Protein AF-A0A420ZA34-F1 (afdb_monomer_lite)

Radius of gyration: 19.84 Å; chains: 1; bounding box: 49×42×44 Å

Secondary structure (DSSP, 8-state):
-------HHHHHHHHHHHHHHHHHS---HHHHHHHHHHHHHHHHHHHHHHHHHHHH--THHHHHHHHHHHHHHHHHHHH-S--SSHHHHHHHHHHHHHHHHHHHHHHHHHTT-HHHHHHHHHHHHHHHHHHHHHHTTSS-GGGGS---TTSTTSHHHHTTT-S-------TT--

Foldseek 3Di:
DPPPDDDPVVLVVLVVVLVVLVVPDPDPVVVLVVLLVVLLVLVVLLVVLVVCCVVPVDCVSVVVSVVSVVVSVVSLCVQAVDPPDPLSVLLSVLSNQLVVLQVVLVVCVVVVNNVSSVVSNVSSVSSVSVSSCSSSCVDPPVVVPDPPPDPPPPVVVVVVPPPDDDDDDDPPDD

Structure (mmCIF, N/CA/C/O backbone):
data_AF-A0A420ZA34-F1
#
_entry.id   AF-A0A420ZA34-F1
#
loop_
_atom_site.group_PDB
_atom_site.id
_atom_site.type_symbol
_atom_site.label_atom_id
_atom_site.label_alt_id
_atom_site.label_comp_id
_atom_site.label_asym_id
_atom_site.label_entity_id
_atom_site.label_seq_id
_atom_site.pdbx_PDB_ins_code
_atom_site.Cartn_x
_atom_site.Cartn_y
_atom_site.Cartn_z
_atom_site.occupancy
_atom_site.B_iso_or_equiv
_atom_site.auth_seq_id
_atom_site.auth_comp_id
_atom_site.auth_asym_id
_atom_site.auth_atom_id
_atom_site.pdbx_PDB_model_num
ATOM 1 N N . MET A 1 1 ? 17.009 -19.777 20.741 1.00 35.19 1 MET A N 1
ATOM 2 C CA . MET A 1 1 ? 15.977 -19.422 19.735 1.00 35.19 1 MET A CA 1
ATOM 3 C C . MET A 1 1 ? 16.640 -18.703 18.565 1.00 35.19 1 MET A C 1
ATOM 5 O O . MET A 1 1 ? 17.141 -17.605 18.757 1.00 35.19 1 MET A O 1
ATOM 9 N N . LYS A 1 2 ? 16.702 -19.303 17.367 1.00 29.58 2 LYS A N 1
ATOM 10 C CA . LYS A 1 2 ? 17.169 -18.591 16.164 1.00 29.58 2 LYS A CA 1
ATOM 11 C C . LYS A 1 2 ? 16.032 -17.682 15.689 1.00 29.58 2 LYS A C 1
ATOM 13 O O . LYS A 1 2 ? 15.026 -18.186 15.193 1.00 29.58 2 LYS A O 1
ATOM 18 N N . LYS A 1 3 ? 16.156 -16.365 15.909 1.00 35.69 3 LYS A N 1
ATOM 19 C CA . LYS A 1 3 ? 15.255 -15.358 15.328 1.00 35.69 3 LYS A CA 1
ATOM 20 C C . LYS A 1 3 ? 15.198 -15.607 13.820 1.00 35.69 3 LYS A C 1
ATOM 22 O O . LYS A 1 3 ? 16.231 -15.664 13.159 1.00 35.69 3 LYS A O 1
ATOM 27 N N . THR A 1 4 ? 13.993 -15.792 13.291 1.00 37.34 4 THR A N 1
ATOM 28 C CA . THR A 1 4 ? 13.754 -15.927 11.848 1.00 37.34 4 THR A CA 1
ATOM 29 C C . THR A 1 4 ? 13.816 -14.527 11.230 1.00 37.34 4 THR A C 1
ATOM 31 O O . THR A 1 4 ? 12.818 -14.000 10.759 1.00 37.34 4 THR A O 1
ATOM 34 N N . THR A 1 5 ? 14.965 -13.863 11.322 1.00 42.12 5 THR A N 1
ATOM 35 C CA . THR A 1 5 ? 15.209 -12.596 10.635 1.00 42.12 5 THR A CA 1
ATOM 36 C C . THR A 1 5 ? 15.566 -12.911 9.195 1.00 42.12 5 THR A C 1
ATOM 38 O O . THR A 1 5 ? 16.595 -13.528 8.934 1.00 42.12 5 THR A O 1
ATOM 41 N N . ILE A 1 6 ? 14.706 -12.492 8.268 1.00 53.19 6 ILE A N 1
ATOM 42 C CA . ILE A 1 6 ? 15.061 -12.334 6.855 1.00 53.19 6 ILE A CA 1
ATOM 43 C C . ILE A 1 6 ? 16.380 -11.546 6.805 1.00 53.19 6 ILE A C 1
ATOM 45 O O . ILE A 1 6 ? 16.486 -10.485 7.431 1.00 53.19 6 ILE A O 1
ATOM 49 N N . ASP A 1 7 ? 17.387 -12.121 6.143 1.00 62.94 7 ASP A N 1
ATOM 50 C CA . ASP A 1 7 ? 18.765 -11.632 6.135 1.00 62.94 7 ASP A CA 1
ATOM 51 C C . ASP A 1 7 ? 18.815 -10.201 5.579 1.00 62.94 7 ASP A C 1
ATOM 53 O O . ASP A 1 7 ? 18.410 -9.942 4.443 1.00 62.94 7 ASP A O 1
ATOM 57 N N . GLN A 1 8 ? 19.296 -9.251 6.387 1.00 63.28 8 GLN A N 1
ATOM 58 C CA . GLN A 1 8 ? 19.476 -7.858 5.965 1.00 63.28 8 GLN A CA 1
ATOM 59 C C . GLN A 1 8 ? 20.359 -7.759 4.715 1.00 63.28 8 GLN A C 1
ATOM 61 O O . GLN A 1 8 ? 20.153 -6.858 3.901 1.00 63.28 8 GLN A O 1
ATOM 66 N N . LYS A 1 9 ? 21.282 -8.710 4.518 1.00 71.56 9 LYS A N 1
ATOM 67 C CA . LYS A 1 9 ? 22.130 -8.774 3.324 1.00 71.56 9 LYS A CA 1
ATOM 68 C C . LYS A 1 9 ? 21.332 -9.066 2.057 1.00 71.56 9 LYS A C 1
ATOM 70 O O . LYS A 1 9 ? 21.600 -8.456 1.028 1.00 71.56 9 LYS A O 1
ATOM 75 N N . GLU A 1 10 ? 20.328 -9.936 2.122 1.00 72.44 10 GLU A N 1
ATOM 76 C CA . GLU A 1 10 ? 19.486 -10.266 0.963 1.00 72.44 10 GLU A CA 1
ATOM 77 C C . GLU A 1 10 ? 18.606 -9.081 0.547 1.00 72.44 10 GLU A C 1
ATOM 79 O O . GLU A 1 10 ? 18.456 -8.810 -0.644 1.00 72.44 10 GLU A O 1
ATOM 84 N N . ILE A 1 11 ? 18.091 -8.316 1.517 1.00 71.69 11 ILE A N 1
ATOM 85 C CA . ILE A 1 11 ? 17.350 -7.075 1.240 1.00 71.69 11 ILE A CA 1
ATOM 86 C C . ILE A 1 11 ? 18.281 -6.034 0.629 1.00 71.69 11 ILE A C 1
ATOM 88 O O . ILE A 1 11 ? 17.950 -5.474 -0.409 1.00 71.69 11 ILE A O 1
ATOM 92 N N . SER A 1 12 ? 19.458 -5.809 1.220 1.00 75.56 12 SER A N 1
ATOM 93 C CA . SER A 1 12 ? 20.445 -4.866 0.680 1.00 75.56 12 SER A CA 1
ATOM 94 C C . SER A 1 12 ? 20.804 -5.204 -0.767 1.00 75.56 12 SER A C 1
ATOM 96 O O . SER A 1 12 ? 20.773 -4.345 -1.641 1.00 75.56 12 SER A O 1
ATOM 98 N N . LYS A 1 13 ? 21.037 -6.488 -1.050 1.00 80.88 13 LYS A N 1
ATOM 99 C CA . LYS A 1 13 ? 21.347 -6.983 -2.393 1.00 80.88 13 LYS A CA 1
ATOM 100 C C . LYS A 1 13 ? 20.174 -6.835 -3.366 1.00 80.88 13 LYS A C 1
ATOM 102 O O . LYS A 1 13 ? 20.388 -6.613 -4.556 1.00 80.88 13 LYS A O 1
ATOM 107 N N . LEU A 1 14 ? 18.933 -6.968 -2.893 1.00 77.38 14 LEU A N 1
ATOM 108 C CA . LEU A 1 14 ? 17.743 -6.669 -3.693 1.00 77.38 14 LEU A CA 1
ATOM 109 C C . LEU A 1 14 ? 17.669 -5.173 -4.023 1.00 77.38 14 LEU A C 1
ATOM 111 O O . LEU A 1 14 ? 17.436 -4.829 -5.178 1.00 77.38 14 LEU A O 1
ATOM 115 N N . LEU A 1 15 ? 17.916 -4.298 -3.046 1.00 75.38 15 LEU A N 1
ATOM 116 C CA . LEU A 1 15 ? 17.912 -2.846 -3.240 1.00 75.38 15 LEU A CA 1
ATOM 117 C C . LEU A 1 15 ? 18.995 -2.395 -4.216 1.00 75.38 15 LEU A C 1
ATOM 119 O O . LEU A 1 15 ? 18.727 -1.574 -5.084 1.00 75.38 15 LEU A O 1
ATOM 123 N N . GLU A 1 16 ? 20.198 -2.954 -4.121 1.00 81.81 16 GLU A N 1
ATOM 124 C CA . GLU A 1 16 ? 21.275 -2.686 -5.078 1.00 81.81 16 GLU A CA 1
ATOM 125 C C . GLU A 1 16 ? 20.876 -3.076 -6.502 1.00 81.81 16 GLU A C 1
ATOM 127 O O . GLU A 1 16 ? 21.111 -2.322 -7.442 1.00 81.81 16 GLU A O 1
ATOM 132 N N . LYS A 1 17 ? 20.205 -4.220 -6.673 1.00 78.94 17 LYS A N 1
ATOM 133 C CA . LYS A 1 17 ? 19.695 -4.642 -7.984 1.00 78.94 17 LYS A CA 1
ATOM 134 C C . LYS A 1 17 ? 18.568 -3.751 -8.491 1.00 78.94 17 LYS A C 1
ATOM 136 O O . LYS A 1 17 ? 18.516 -3.490 -9.688 1.00 78.94 17 LYS A O 1
ATOM 141 N N . ILE A 1 18 ? 17.684 -3.290 -7.606 1.00 75.50 18 ILE A N 1
ATOM 142 C CA . ILE A 1 18 ? 16.641 -2.314 -7.946 1.00 75.50 18 ILE A CA 1
ATOM 143 C C . ILE A 1 18 ? 17.299 -1.014 -8.422 1.00 75.50 18 ILE A C 1
ATOM 145 O O . ILE A 1 18 ? 16.962 -0.532 -9.499 1.00 75.50 18 ILE A O 1
ATOM 149 N N . LYS A 1 19 ? 18.309 -0.513 -7.699 1.00 73.12 19 LYS A N 1
ATOM 150 C CA . LYS A 1 19 ? 19.090 0.669 -8.093 1.00 73.12 19 LYS A CA 1
ATOM 151 C C . LYS A 1 19 ? 19.810 0.486 -9.427 1.00 73.12 19 LYS A C 1
ATOM 153 O O . LYS A 1 19 ? 19.767 1.364 -10.277 1.00 73.12 19 LYS A O 1
ATOM 158 N N . ALA A 1 20 ? 20.420 -0.670 -9.667 1.00 76.19 20 ALA A N 1
ATOM 159 C CA . ALA A 1 20 ? 21.048 -0.959 -10.955 1.00 76.19 20 ALA A CA 1
ATOM 160 C C . ALA A 1 20 ? 20.022 -1.004 -12.105 1.00 76.19 20 ALA A C 1
ATOM 162 O O . ALA A 1 20 ? 20.289 -0.511 -13.198 1.00 76.19 20 ALA A O 1
ATOM 163 N N . ALA A 1 21 ? 18.827 -1.549 -11.852 1.00 69.12 21 ALA A N 1
ATOM 164 C CA . ALA A 1 21 ? 17.736 -1.577 -12.824 1.00 69.12 21 ALA A CA 1
ATOM 165 C C . ALA A 1 21 ? 17.140 -0.182 -13.109 1.00 69.12 21 ALA A C 1
ATOM 167 O O . ALA A 1 21 ? 16.617 0.020 -14.206 1.00 69.12 21 ALA A O 1
ATOM 168 N N . GLN A 1 22 ? 17.246 0.766 -12.165 1.00 64.75 22 GLN A N 1
ATOM 169 C CA . GLN A 1 22 ? 16.859 2.175 -12.345 1.00 64.75 22 GLN A CA 1
ATOM 170 C C . GLN A 1 22 ? 17.770 2.894 -13.344 1.00 64.75 22 GLN A C 1
ATOM 172 O O . GLN A 1 22 ? 17.283 3.617 -14.201 1.00 64.75 22 GLN A O 1
ATOM 177 N N . VAL A 1 23 ? 19.087 2.672 -13.272 1.00 61.41 23 VAL A N 1
ATOM 178 C CA . VAL A 1 23 ? 20.072 3.387 -14.108 1.00 61.41 23 VAL A CA 1
ATOM 179 C C . VAL A 1 23 ? 19.969 3.000 -15.594 1.00 61.41 23 VAL A C 1
ATOM 181 O O . VAL A 1 23 ? 20.318 3.793 -16.463 1.00 61.41 23 VAL A O 1
ATOM 184 N N . GLY A 1 24 ? 19.465 1.799 -15.906 1.00 54.00 24 GLY A N 1
ATOM 185 C CA . GLY A 1 24 ? 19.355 1.288 -17.280 1.00 54.00 24 GLY A CA 1
ATOM 186 C C . GLY A 1 24 ? 17.971 1.404 -17.933 1.00 54.00 24 GLY A C 1
ATOM 187 O O . GLY A 1 24 ? 17.870 1.322 -19.156 1.00 54.00 24 GLY A O 1
ATOM 188 N N . ASN A 1 25 ? 16.899 1.586 -17.156 1.00 54.25 25 ASN A N 1
ATOM 189 C CA . ASN A 1 25 ? 15.547 1.762 -17.687 1.00 54.25 25 ASN A CA 1
ATOM 190 C C . ASN A 1 25 ? 15.164 3.244 -17.661 1.00 54.25 25 ASN A C 1
ATOM 192 O O . ASN A 1 25 ? 15.213 3.869 -16.611 1.00 54.25 25 ASN A O 1
ATOM 196 N N . LYS A 1 26 ? 14.647 3.777 -18.777 1.00 51.06 26 LYS A N 1
ATOM 197 C CA . LYS A 1 26 ? 13.907 5.059 -18.837 1.00 51.06 26 LYS A CA 1
ATOM 198 C C . LYS A 1 26 ? 12.566 5.008 -18.066 1.00 51.06 26 LYS A C 1
ATOM 200 O O . LYS A 1 26 ? 11.561 5.539 -18.530 1.00 51.06 26 LYS A O 1
ATOM 205 N N . LEU A 1 27 ? 12.500 4.270 -16.962 1.00 56.03 27 LEU A N 1
ATOM 206 C CA . LEU A 1 27 ? 11.358 4.245 -16.061 1.00 56.03 27 LEU A CA 1
ATOM 207 C C . LEU A 1 27 ? 11.533 5.413 -15.097 1.00 56.03 27 LEU A C 1
ATOM 209 O O . LEU A 1 27 ? 12.532 5.477 -14.384 1.00 56.03 27 LEU A O 1
ATOM 213 N N . ASP A 1 28 ? 10.572 6.331 -15.095 1.00 66.19 28 ASP A N 1
ATOM 214 C CA . ASP A 1 28 ? 10.489 7.384 -14.089 1.00 66.19 28 ASP A CA 1
ATOM 215 C C . ASP A 1 28 ? 10.031 6.762 -12.767 1.00 66.19 28 ASP A C 1
ATOM 217 O O . ASP A 1 28 ? 8.857 6.802 -12.396 1.00 66.19 28 ASP A O 1
ATOM 221 N N . LEU A 1 29 ? 10.972 6.096 -12.094 1.00 73.62 29 LEU A N 1
ATOM 222 C CA . LEU A 1 29 ? 10.664 5.348 -10.887 1.00 73.62 29 LEU A CA 1
ATOM 223 C C . LEU A 1 29 ? 10.130 6.266 -9.785 1.00 73.62 29 LEU A C 1
ATOM 225 O O . LEU A 1 29 ? 9.289 5.825 -9.017 1.00 73.62 29 LEU A O 1
ATOM 229 N N . SER A 1 30 ? 10.554 7.531 -9.737 1.00 79.88 30 SER A N 1
ATOM 230 C CA . SER A 1 30 ? 10.029 8.487 -8.757 1.00 79.88 30 SER A CA 1
ATOM 231 C C . SER A 1 30 ? 8.522 8.678 -8.937 1.00 79.88 30 SER A C 1
ATOM 233 O O . SER A 1 30 ? 7.764 8.541 -7.979 1.00 79.88 30 SER A O 1
ATOM 235 N N . SER A 1 31 ? 8.068 8.921 -10.171 1.00 85.75 31 SER A N 1
ATOM 236 C CA . SER A 1 31 ? 6.634 9.036 -10.460 1.00 85.75 31 SER A CA 1
ATOM 237 C C . SER A 1 31 ? 5.881 7.723 -10.232 1.00 85.75 31 SER A C 1
ATOM 239 O O . SER A 1 31 ? 4.736 7.732 -9.775 1.00 85.75 31 SER A O 1
ATOM 241 N N . ASP A 1 32 ? 6.497 6.579 -10.541 1.00 89.56 32 ASP A N 1
ATOM 242 C CA . ASP A 1 32 ? 5.882 5.267 -10.317 1.00 89.56 32 ASP A CA 1
ATOM 243 C C . ASP A 1 32 ? 5.809 4.907 -8.814 1.00 89.56 32 ASP A C 1
ATOM 245 O O . ASP A 1 32 ? 4.861 4.241 -8.386 1.00 89.56 32 ASP A O 1
ATOM 249 N N . GLU A 1 33 ? 6.753 5.377 -7.994 1.00 91.31 33 GLU A N 1
ATOM 250 C CA . GLU A 1 33 ? 6.726 5.288 -6.530 1.00 91.31 33 GLU A CA 1
ATOM 251 C C . GLU A 1 33 ? 5.543 6.058 -5.956 1.00 91.31 33 GLU A C 1
ATOM 253 O O . GLU A 1 33 ? 4.715 5.455 -5.265 1.00 91.31 33 GLU A O 1
ATOM 258 N N . ASP A 1 34 ? 5.376 7.326 -6.328 1.00 93.62 34 ASP A N 1
ATOM 259 C CA . ASP A 1 34 ? 4.214 8.127 -5.926 1.00 93.62 34 ASP A CA 1
ATOM 260 C C . ASP A 1 34 ? 2.900 7.481 -6.382 1.00 93.62 34 ASP A C 1
ATOM 262 O O . ASP A 1 34 ? 1.928 7.364 -5.622 1.00 93.62 34 ASP A O 1
ATOM 266 N N . LEU A 1 35 ? 2.877 6.970 -7.615 1.00 94.94 35 LEU A N 1
ATOM 267 C CA . LEU A 1 35 ? 1.722 6.268 -8.157 1.00 94.94 35 LEU A CA 1
ATOM 268 C C . LEU A 1 35 ? 1.395 4.990 -7.368 1.00 94.94 35 LEU A C 1
ATOM 270 O O . LEU A 1 35 ? 0.220 4.661 -7.177 1.00 94.94 35 LEU A O 1
ATOM 274 N N . SER A 1 36 ? 2.408 4.275 -6.877 1.00 95.94 36 SER A N 1
ATOM 275 C CA . SER A 1 36 ? 2.214 3.086 -6.046 1.00 95.94 36 SER A CA 1
ATOM 276 C C . SER A 1 36 ? 1.565 3.427 -4.697 1.00 95.94 36 SER A C 1
ATOM 278 O O . SER A 1 36 ? 0.692 2.684 -4.238 1.00 95.94 36 SER A O 1
ATOM 280 N N . ILE A 1 37 ? 1.895 4.583 -4.110 1.00 97.44 37 ILE A N 1
ATOM 281 C CA . ILE A 1 37 ? 1.257 5.088 -2.887 1.00 97.44 37 ILE A CA 1
ATOM 282 C C . ILE A 1 37 ? -0.193 5.495 -3.162 1.00 97.44 37 ILE A C 1
ATOM 284 O O . ILE A 1 37 ? -1.093 5.136 -2.399 1.00 97.44 37 ILE A O 1
ATOM 288 N N . ALA A 1 38 ? -0.463 6.157 -4.292 1.00 97.94 38 ALA A N 1
ATOM 289 C CA . ALA A 1 38 ? -1.833 6.450 -4.713 1.00 97.94 38 ALA A CA 1
ATOM 290 C C . ALA A 1 38 ? -2.671 5.163 -4.852 1.00 97.94 38 ALA A C 1
ATOM 292 O O . ALA A 1 38 ? -3.812 5.103 -4.391 1.00 97.94 38 ALA A O 1
ATOM 293 N N . ILE A 1 39 ? -2.095 4.094 -5.412 1.00 97.88 39 ILE A N 1
ATOM 294 C CA . ILE A 1 39 ? -2.744 2.778 -5.502 1.00 97.88 39 ILE A CA 1
ATOM 295 C C . ILE A 1 39 ? -3.024 2.185 -4.114 1.00 97.88 39 ILE A C 1
ATOM 297 O O . ILE A 1 39 ? -4.119 1.657 -3.911 1.00 97.88 39 ILE A O 1
ATOM 301 N N . MET A 1 40 ? -2.083 2.266 -3.164 1.00 98.38 40 MET A N 1
ATOM 302 C CA . MET A 1 40 ? -2.313 1.823 -1.779 1.00 98.38 40 MET A CA 1
ATOM 303 C C . MET A 1 40 ? -3.512 2.550 -1.157 1.00 98.38 40 MET A C 1
ATOM 305 O O . MET A 1 40 ? -4.393 1.914 -0.575 1.00 98.38 40 MET A O 1
ATOM 309 N N . ASN A 1 41 ? -3.596 3.867 -1.349 1.00 98.25 41 ASN A N 1
ATOM 310 C CA . ASN A 1 41 ? -4.702 4.673 -0.841 1.00 98.25 41 ASN A CA 1
ATOM 311 C C . ASN A 1 41 ? -6.044 4.295 -1.487 1.00 98.25 41 ASN A C 1
ATOM 313 O O . ASN A 1 41 ? -7.041 4.172 -0.780 1.00 98.25 41 ASN A O 1
ATOM 317 N N . LEU A 1 42 ? -6.080 4.014 -2.794 1.00 98.44 42 LEU A N 1
ATOM 318 C CA . LEU A 1 42 ? -7.296 3.527 -3.462 1.00 98.44 42 LEU A CA 1
ATOM 319 C C . LEU A 1 42 ? -7.752 2.159 -2.928 1.00 98.44 42 LEU A C 1
ATOM 321 O O . LEU A 1 42 ? -8.950 1.941 -2.764 1.00 98.44 42 LEU A O 1
ATOM 325 N N . ILE A 1 43 ? -6.819 1.252 -2.603 1.00 98.00 43 ILE A N 1
ATOM 326 C CA . ILE A 1 43 ? -7.151 -0.018 -1.929 1.00 98.00 43 ILE A CA 1
ATOM 327 C C . ILE A 1 43 ? -7.795 0.255 -0.562 1.00 98.00 43 ILE A C 1
ATOM 329 O O . ILE A 1 43 ? -8.800 -0.368 -0.225 1.00 98.00 43 ILE A O 1
ATOM 333 N N . SER A 1 44 ? -7.248 1.204 0.203 1.00 97.44 44 SER A N 1
ATOM 334 C CA . SER A 1 44 ? -7.797 1.606 1.505 1.00 97.44 44 SER A CA 1
ATOM 335 C C . SER A 1 44 ? -9.200 2.221 1.390 1.00 97.44 44 SER A C 1
ATOM 337 O O . SER A 1 44 ? -10.057 1.975 2.241 1.00 97.44 44 SER A O 1
ATOM 339 N N . ILE A 1 45 ? -9.475 2.978 0.321 1.00 98.06 45 ILE A N 1
ATOM 340 C CA . ILE A 1 45 ? -10.816 3.514 0.038 1.00 98.06 45 ILE A CA 1
ATOM 341 C C . ILE A 1 45 ? -11.791 2.381 -0.310 1.00 98.06 45 ILE A C 1
ATOM 343 O O . ILE A 1 45 ? -12.891 2.356 0.240 1.00 98.06 45 ILE A O 1
ATOM 347 N N . GLU A 1 46 ? -11.402 1.420 -1.162 1.00 98.06 46 GLU A N 1
ATOM 348 C CA . GLU A 1 46 ? -12.230 0.234 -1.461 1.00 98.06 46 GLU A CA 1
ATOM 349 C C . GLU A 1 46 ? -12.642 -0.496 -0.168 1.00 98.06 46 GLU A C 1
ATOM 351 O O . GLU A 1 46 ? -13.816 -0.823 0.013 1.00 98.06 46 GLU A O 1
ATOM 356 N N . GLU A 1 47 ? -11.693 -0.701 0.751 1.00 96.81 47 GLU A N 1
ATOM 357 C CA . GLU A 1 47 ? -11.934 -1.331 2.055 1.00 96.81 47 GLU A CA 1
ATOM 358 C C . GLU A 1 47 ? -12.889 -0.503 2.931 1.00 96.81 47 GLU A C 1
ATOM 360 O O . GLU A 1 47 ? -13.859 -1.039 3.474 1.00 96.81 47 GLU A O 1
ATOM 365 N N . HIS A 1 48 ? -12.681 0.814 3.022 1.00 96.75 48 HIS A N 1
ATOM 366 C CA . HIS A 1 48 ? -13.571 1.705 3.770 1.00 96.75 48 HIS A CA 1
ATOM 367 C C . HIS A 1 48 ? -15.002 1.687 3.230 1.00 96.75 48 HIS A C 1
ATOM 369 O O . HIS A 1 48 ? -15.952 1.638 4.017 1.00 96.75 48 HIS A O 1
ATOM 375 N N . MET A 1 49 ? -15.178 1.708 1.907 1.00 97.88 49 MET A N 1
ATOM 376 C CA . MET A 1 49 ? -16.506 1.700 1.290 1.00 97.88 49 MET A CA 1
ATOM 377 C C . MET A 1 49 ? -17.220 0.370 1.513 1.00 97.88 49 MET A C 1
ATOM 379 O O . MET A 1 49 ? -18.407 0.372 1.833 1.00 97.88 49 MET A O 1
ATOM 383 N N . PHE A 1 50 ? -16.495 -0.752 1.441 1.00 96.19 50 PHE A N 1
ATOM 384 C CA . PHE A 1 50 ? -17.021 -2.070 1.800 1.00 96.19 50 PHE A CA 1
ATOM 385 C C . PHE A 1 50 ? -17.558 -2.084 3.238 1.00 96.19 50 PHE A C 1
ATOM 387 O O . PHE A 1 50 ? -18.724 -2.420 3.459 1.00 96.19 50 PHE A O 1
ATOM 394 N N . PHE A 1 51 ? -16.747 -1.656 4.212 1.00 97.12 51 PHE A N 1
ATOM 395 C CA . PHE A 1 51 ? -17.178 -1.626 5.610 1.00 97.12 51 PHE A CA 1
ATOM 396 C C . PHE A 1 51 ? -18.340 -0.660 5.841 1.00 97.12 51 PHE A C 1
ATOM 398 O O . PHE A 1 51 ? -19.238 -0.957 6.625 1.00 97.12 51 PHE A O 1
ATOM 405 N N . THR A 1 52 ? -18.341 0.492 5.175 1.00 97.12 52 THR A N 1
ATOM 406 C CA . THR A 1 52 ? -19.394 1.503 5.343 1.00 97.12 52 THR A CA 1
ATOM 407 C C . THR A 1 52 ? -20.719 1.022 4.764 1.00 97.12 52 THR A C 1
ATOM 409 O O . THR A 1 52 ? -21.751 1.153 5.423 1.00 97.12 52 THR A O 1
ATOM 412 N N . ALA A 1 53 ? -20.702 0.404 3.581 1.00 97.56 53 ALA A N 1
ATOM 413 C CA . ALA A 1 53 ? -21.883 -0.212 2.985 1.00 97.56 53 ALA A CA 1
ATOM 414 C C . ALA A 1 53 ? -22.470 -1.284 3.915 1.00 97.56 53 ALA A C 1
ATOM 416 O O . ALA A 1 53 ? -23.661 -1.245 4.213 1.00 97.56 53 ALA A O 1
ATOM 417 N N . ALA A 1 54 ? -21.622 -2.177 4.442 1.00 96.31 54 ALA A N 1
ATOM 418 C CA . ALA A 1 54 ? -22.044 -3.244 5.348 1.00 96.31 54 ALA A CA 1
ATOM 419 C C . ALA A 1 54 ? -22.622 -2.710 6.670 1.00 96.31 54 ALA A C 1
ATOM 421 O O . ALA A 1 54 ? -23.634 -3.212 7.144 1.00 96.31 54 ALA A O 1
ATOM 422 N N . LYS A 1 55 ? -22.012 -1.668 7.252 1.00 97.19 55 LYS A N 1
ATOM 423 C CA . LYS A 1 55 ? -22.459 -1.077 8.527 1.00 97.19 55 LYS A CA 1
ATOM 424 C C . LYS A 1 55 ? -23.739 -0.255 8.405 1.00 97.19 55 LYS A C 1
ATOM 426 O O . LYS A 1 55 ? -24.505 -0.183 9.355 1.00 97.19 55 LYS A O 1
ATOM 431 N N . THR A 1 56 ? -23.929 0.432 7.281 1.00 97.06 56 THR A N 1
ATOM 432 C CA . THR A 1 56 ? -25.027 1.401 7.118 1.00 97.06 56 THR A CA 1
ATOM 433 C C . THR A 1 56 ? -26.202 0.859 6.311 1.00 97.06 56 THR A C 1
ATOM 435 O O . THR A 1 56 ? -27.248 1.499 6.278 1.00 97.06 56 THR A O 1
ATOM 438 N N . GLY A 1 57 ? -26.023 -0.257 5.597 1.00 96.31 57 GLY A N 1
ATOM 439 C CA . GLY A 1 57 ? -27.000 -0.786 4.642 1.00 96.31 57 GLY A CA 1
ATOM 440 C C . GLY A 1 57 ? -27.180 0.074 3.383 1.00 96.31 57 GLY A C 1
ATOM 441 O O . GLY A 1 57 ? -28.000 -0.247 2.525 1.00 96.31 57 GLY A O 1
ATOM 442 N N . LYS A 1 58 ? -26.430 1.174 3.234 1.00 96.81 58 LYS A N 1
ATOM 443 C CA . LYS A 1 58 ? -26.577 2.102 2.106 1.00 96.81 58 LYS A CA 1
ATOM 444 C C . LYS A 1 58 ? -25.813 1.588 0.888 1.00 96.81 58 LYS A C 1
ATOM 446 O O . LYS A 1 58 ? -24.596 1.737 0.786 1.00 96.81 58 LYS A O 1
ATOM 451 N N . ILE A 1 59 ? -26.552 1.047 -0.077 1.00 94.31 59 ILE A N 1
ATOM 452 C CA . ILE A 1 59 ? -26.012 0.464 -1.318 1.00 94.31 59 ILE A CA 1
ATOM 453 C C . ILE A 1 59 ? -25.219 1.486 -2.153 1.00 94.31 59 ILE A C 1
ATOM 455 O O . ILE A 1 59 ? -24.285 1.101 -2.850 1.00 94.31 59 ILE A O 1
ATOM 459 N N . GLY A 1 60 ? -25.506 2.789 -2.037 1.00 93.81 60 GLY A N 1
ATOM 460 C CA . GLY A 1 60 ? -24.789 3.843 -2.770 1.00 93.81 60 GLY A CA 1
ATOM 461 C C . GLY A 1 60 ? -23.263 3.827 -2.585 1.00 93.81 60 GLY A C 1
ATOM 462 O O . GLY A 1 60 ? -22.534 4.152 -3.520 1.00 93.81 60 GLY A O 1
ATOM 463 N N . TYR A 1 61 ? -22.754 3.360 -1.438 1.00 96.88 61 TYR A N 1
ATOM 464 C CA . TYR A 1 61 ? -21.309 3.203 -1.218 1.00 96.88 61 TYR A CA 1
ATOM 465 C C . TYR A 1 61 ? -20.662 2.149 -2.135 1.00 96.88 61 TYR A C 1
ATOM 467 O O . TYR A 1 61 ? -19.465 2.232 -2.410 1.00 96.88 61 TYR A O 1
ATOM 475 N N . LEU A 1 62 ? -21.432 1.186 -2.658 1.00 95.44 62 LEU A N 1
ATOM 476 C CA . LEU A 1 62 ? -20.932 0.191 -3.612 1.00 95.44 62 LEU A CA 1
ATOM 477 C C . LEU A 1 62 ? -20.626 0.804 -4.985 1.00 95.44 62 LEU A C 1
ATOM 479 O O . LEU A 1 62 ? -19.703 0.343 -5.655 1.00 95.44 62 LEU A O 1
ATOM 483 N N . ASN A 1 63 ? -21.331 1.869 -5.378 1.00 95.94 63 ASN A N 1
ATOM 484 C CA . ASN A 1 63 ? -21.029 2.597 -6.613 1.00 95.94 63 ASN A CA 1
ATOM 485 C C . ASN A 1 63 ? -19.662 3.282 -6.507 1.00 95.94 63 ASN A C 1
ATOM 487 O O . ASN A 1 63 ? -18.801 3.085 -7.364 1.00 95.94 63 ASN A O 1
ATOM 491 N N . LEU A 1 64 ? -19.416 3.984 -5.395 1.00 95.88 64 LEU A N 1
ATOM 492 C CA . LEU A 1 64 ? -18.126 4.626 -5.135 1.00 95.88 64 LEU A CA 1
ATOM 493 C C . LEU A 1 64 ? -16.989 3.599 -5.010 1.00 95.88 64 LEU A C 1
ATOM 495 O O . LEU A 1 64 ? -15.890 3.819 -5.525 1.00 95.88 64 LEU A O 1
ATOM 499 N N . LEU A 1 65 ? -17.250 2.445 -4.382 1.00 97.94 65 LEU A N 1
ATOM 500 C CA . LEU A 1 65 ? -16.309 1.320 -4.351 1.00 97.94 65 LEU A CA 1
ATOM 501 C C . LEU A 1 65 ? -15.945 0.882 -5.772 1.00 97.94 65 LEU A C 1
ATOM 503 O O . LEU A 1 65 ? -14.764 0.723 -6.086 1.00 97.94 65 LEU A O 1
ATOM 507 N N . GLN A 1 66 ? -16.941 0.705 -6.639 1.00 97.81 66 GLN A N 1
ATOM 508 C CA . GLN A 1 66 ? -16.728 0.253 -8.007 1.00 97.81 66 GLN A CA 1
ATOM 509 C C . GLN A 1 66 ? -15.932 1.270 -8.836 1.00 97.81 66 GLN A C 1
ATOM 511 O O . GLN A 1 66 ? -15.007 0.876 -9.549 1.00 97.81 66 GLN A O 1
ATOM 516 N N . GLU A 1 67 ? -16.228 2.564 -8.719 1.00 97.69 67 GLU A N 1
ATOM 517 C CA . GLU A 1 67 ? -15.473 3.636 -9.382 1.00 97.69 67 GLU A CA 1
ATOM 518 C C . GLU A 1 67 ? -14.013 3.676 -8.916 1.00 97.69 67 GLU A C 1
ATOM 520 O O . GLU A 1 67 ? -13.087 3.614 -9.735 1.00 97.69 67 GLU A O 1
ATOM 525 N N . THR A 1 68 ? -13.802 3.661 -7.596 1.00 98.12 68 THR A N 1
ATOM 526 C CA . THR A 1 68 ? -12.471 3.587 -6.969 1.00 98.12 68 THR A CA 1
ATOM 527 C C . THR A 1 68 ? -11.700 2.375 -7.488 1.00 98.12 68 THR A C 1
ATOM 529 O O . THR A 1 68 ? -10.535 2.477 -7.883 1.00 98.12 68 THR A O 1
ATOM 532 N N . ARG A 1 69 ? -12.372 1.224 -7.584 1.00 98.12 69 ARG A N 1
ATOM 533 C CA . ARG A 1 69 ? -11.791 -0.015 -8.097 1.00 98.12 69 ARG A CA 1
ATOM 534 C C . ARG A 1 69 ? -11.365 0.092 -9.556 1.00 98.12 69 ARG A C 1
ATOM 536 O O . ARG A 1 69 ? -10.309 -0.443 -9.913 1.00 98.12 69 ARG A O 1
ATOM 543 N N . GLN A 1 70 ? -12.145 0.751 -10.415 1.00 98.06 70 GLN A N 1
ATOM 544 C CA . GLN A 1 70 ? -11.739 0.963 -11.808 1.00 98.06 70 GLN A CA 1
ATOM 545 C C . GLN A 1 70 ? -10.548 1.917 -11.905 1.00 98.06 70 GLN A C 1
ATOM 547 O O . GLN A 1 70 ? -9.610 1.630 -12.655 1.00 98.06 70 GLN A O 1
ATOM 552 N N . MET A 1 71 ? -10.526 2.982 -11.098 1.00 98.12 71 MET A N 1
ATOM 553 C CA . MET A 1 71 ? -9.382 3.889 -11.017 1.00 98.12 71 MET A CA 1
ATOM 554 C C . MET A 1 71 ? -8.119 3.138 -10.584 1.00 98.12 71 MET A C 1
ATOM 556 O O . MET A 1 71 ? -7.110 3.183 -11.288 1.00 98.12 71 MET A O 1
ATOM 560 N N . ARG A 1 72 ? -8.191 2.341 -9.508 1.00 97.50 72 ARG A N 1
ATOM 561 C CA . ARG A 1 72 ? -7.066 1.517 -9.046 1.00 97.50 72 ARG A CA 1
ATOM 562 C C . ARG A 1 72 ? -6.574 0.578 -10.138 1.00 97.50 72 ARG A C 1
ATOM 564 O O . ARG A 1 72 ? -5.372 0.483 -10.360 1.00 97.50 72 ARG A O 1
ATOM 571 N N . LYS A 1 73 ? -7.479 -0.127 -10.830 1.00 95.25 73 LYS A N 1
ATOM 572 C CA . LYS A 1 73 ? -7.103 -1.010 -11.946 1.00 95.25 73 LYS A CA 1
ATOM 573 C C . LYS A 1 73 ? -6.379 -0.230 -13.044 1.00 95.25 73 LYS A C 1
ATOM 575 O O . LYS A 1 73 ? -5.357 -0.704 -13.521 1.00 95.25 73 LYS A O 1
ATOM 580 N N . LYS A 1 74 ? -6.871 0.951 -13.430 1.00 94.88 74 LYS A N 1
ATOM 581 C CA . LYS A 1 74 ? -6.238 1.798 -14.452 1.00 94.88 74 LYS A CA 1
ATOM 582 C C . LYS A 1 74 ? -4.823 2.217 -14.045 1.00 94.88 74 LYS A C 1
ATOM 584 O O . LYS A 1 74 ? -3.915 2.098 -14.859 1.00 94.88 74 LYS A O 1
ATOM 589 N N . LEU A 1 75 ? -4.626 2.655 -12.801 1.00 94.81 75 LEU A N 1
ATOM 590 C CA . LEU A 1 75 ? -3.306 3.064 -12.307 1.00 94.81 75 LEU A CA 1
ATOM 591 C C . LEU A 1 75 ? -2.352 1.876 -12.169 1.00 94.81 75 LEU A C 1
ATOM 593 O O . LEU A 1 75 ? -1.210 1.957 -12.607 1.00 94.81 75 LEU A O 1
ATOM 597 N N . LEU A 1 76 ? -2.834 0.742 -11.656 1.00 92.56 76 LEU A N 1
ATOM 598 C CA . LEU A 1 76 ? -2.023 -0.466 -11.514 1.00 92.56 76 LEU A CA 1
ATOM 599 C C . LEU A 1 76 ? -1.521 -0.977 -12.873 1.00 92.56 76 LEU A C 1
ATOM 601 O O . LEU A 1 76 ? -0.401 -1.476 -12.955 1.00 92.56 76 LEU A O 1
ATOM 605 N N . LYS A 1 77 ? -2.291 -0.768 -13.955 1.00 90.81 77 LYS A N 1
ATOM 606 C CA . LYS A 1 77 ? -1.843 -1.087 -15.318 1.00 90.81 77 LYS A CA 1
ATOM 607 C C . LYS A 1 77 ? -0.662 -0.240 -15.809 1.00 90.81 77 LYS A C 1
ATOM 609 O O . LYS A 1 77 ? 0.013 -0.629 -16.757 1.00 90.81 77 LYS A O 1
ATOM 614 N N . ARG A 1 78 ? -0.418 0.927 -15.217 1.00 89.25 78 ARG A N 1
ATOM 615 C CA . ARG A 1 78 ? 0.722 1.764 -15.611 1.00 89.25 78 ARG A CA 1
ATOM 616 C C . ARG A 1 78 ? 2.036 1.214 -15.059 1.00 89.25 78 ARG A C 1
ATOM 618 O O . ARG A 1 78 ? 3.044 1.306 -15.744 1.00 89.25 78 ARG A O 1
ATOM 625 N N . ILE A 1 79 ? 1.995 0.603 -13.872 1.00 87.94 79 ILE A N 1
ATOM 626 C CA . ILE A 1 79 ? 3.187 0.091 -13.181 1.00 87.94 79 ILE A CA 1
ATOM 627 C C . ILE A 1 79 ? 3.460 -1.378 -13.529 1.00 87.94 79 ILE A C 1
ATOM 629 O O . ILE A 1 79 ? 4.601 -1.771 -13.761 1.00 87.94 79 ILE A O 1
ATOM 633 N N . ILE A 1 80 ? 2.419 -2.215 -13.572 1.00 85.12 80 ILE A N 1
ATOM 634 C CA . ILE A 1 80 ? 2.571 -3.647 -13.847 1.00 85.12 80 ILE A CA 1
ATOM 635 C C . ILE A 1 80 ? 2.506 -3.869 -15.354 1.00 85.12 80 ILE A C 1
ATOM 637 O O . ILE A 1 80 ? 1.431 -3.751 -15.926 1.00 85.12 80 ILE A O 1
ATOM 641 N N . LYS A 1 81 ? 3.633 -4.218 -15.983 1.00 72.75 81 LYS A N 1
ATOM 642 C CA . LYS A 1 81 ? 3.715 -4.476 -17.435 1.00 72.75 81 LYS A CA 1
ATOM 643 C C . LYS A 1 81 ? 3.227 -5.868 -17.853 1.00 72.75 81 LYS A C 1
ATOM 645 O O . LYS A 1 81 ? 2.942 -6.077 -19.026 1.00 72.75 81 LYS A O 1
ATOM 650 N N . ASP A 1 82 ? 3.153 -6.810 -16.912 1.00 68.88 82 ASP A N 1
ATOM 651 C CA . ASP A 1 82 ? 2.719 -8.190 -17.158 1.00 68.88 82 ASP A CA 1
ATOM 652 C C . ASP A 1 82 ? 1.331 -8.413 -16.537 1.00 68.88 82 ASP A C 1
ATOM 654 O O . ASP A 1 82 ? 1.173 -8.674 -15.340 1.00 68.88 82 ASP A O 1
ATOM 658 N N . TYR A 1 83 ? 0.307 -8.158 -17.351 1.00 58.22 83 TYR A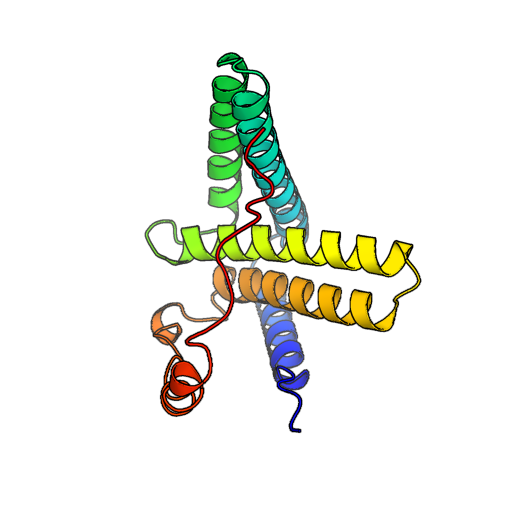 N 1
ATOM 659 C CA . TYR A 1 83 ? -1.091 -8.017 -16.931 1.00 58.22 83 TYR A CA 1
ATOM 660 C C . TYR A 1 83 ? -1.814 -9.354 -16.743 1.00 58.22 83 TYR A C 1
ATOM 662 O O . TYR A 1 83 ? -2.863 -9.398 -16.096 1.00 58.22 83 TYR A O 1
ATOM 670 N N . GLU A 1 84 ? -1.268 -10.431 -17.303 1.00 52.12 84 GLU A N 1
ATOM 671 C CA . GLU A 1 84 ? -1.895 -11.747 -17.347 1.00 52.12 84 GLU A CA 1
ATOM 672 C C . GLU A 1 84 ? -1.175 -12.706 -16.396 1.00 52.12 84 GLU A C 1
ATOM 674 O O . GLU A 1 84 ? -0.240 -13.411 -16.764 1.00 52.12 84 GLU A O 1
ATOM 679 N N . GLY A 1 85 ? -1.607 -12.735 -15.130 1.00 65.25 85 GLY A N 1
ATOM 680 C CA . GLY A 1 85 ? -1.198 -13.795 -14.207 1.00 65.25 85 GLY A CA 1
ATOM 681 C C . GLY A 1 85 ? -1.082 -13.396 -12.740 1.00 65.25 85 GLY A C 1
ATOM 682 O O . GLY A 1 85 ? -1.627 -12.395 -12.271 1.00 65.25 85 GLY A O 1
ATOM 683 N N . GLU A 1 86 ? -0.346 -14.222 -11.998 1.00 74.88 86 GLU A N 1
ATOM 684 C CA . GLU A 1 86 ? -0.163 -14.120 -10.545 1.00 74.88 86 GLU A CA 1
ATOM 685 C C . GLU A 1 86 ? 0.492 -12.795 -10.120 1.00 74.88 86 GLU A C 1
ATOM 687 O O . GLU A 1 86 ? 0.185 -12.274 -9.049 1.00 74.88 86 GLU A O 1
ATOM 692 N N . VAL A 1 87 ? 1.331 -12.209 -10.982 1.00 82.25 87 VAL A N 1
ATOM 693 C CA . VAL A 1 87 ? 2.052 -10.942 -10.760 1.00 82.25 87 VAL A CA 1
ATOM 694 C C . VAL A 1 87 ? 1.096 -9.797 -10.431 1.00 82.25 87 VAL A C 1
ATOM 696 O O . VAL A 1 87 ? 1.323 -9.073 -9.464 1.00 82.25 87 VAL A O 1
ATOM 699 N N . TRP A 1 88 ? -0.010 -9.669 -11.166 1.00 88.44 88 TRP A N 1
ATOM 700 C CA . TRP A 1 88 ? -0.998 -8.614 -10.942 1.00 88.44 88 TRP A CA 1
ATOM 701 C C . TRP A 1 88 ? -1.594 -8.665 -9.531 1.00 88.44 88 TRP A C 1
ATOM 703 O O . TRP A 1 88 ? -1.635 -7.669 -8.799 1.00 88.44 88 TRP A O 1
ATOM 713 N N . CYS A 1 89 ? -2.058 -9.852 -9.137 1.00 88.44 89 CYS A N 1
ATOM 714 C CA . CYS A 1 89 ? -2.668 -10.072 -7.833 1.00 88.44 89 CYS A CA 1
ATOM 715 C C . CYS A 1 89 ? -1.635 -9.936 -6.712 1.00 88.44 89 CYS A C 1
ATOM 717 O O . CYS A 1 89 ? -1.896 -9.216 -5.747 1.00 88.44 89 CYS A O 1
ATOM 719 N N . ILE A 1 90 ? -0.461 -10.560 -6.858 1.00 90.56 90 ILE A N 1
ATOM 720 C CA . ILE A 1 90 ? 0.633 -10.499 -5.881 1.00 90.56 90 ILE A CA 1
ATOM 721 C C . ILE A 1 90 ? 1.052 -9.051 -5.648 1.00 90.56 90 ILE A C 1
ATOM 723 O O . ILE A 1 90 ? 1.090 -8.620 -4.502 1.00 90.56 90 ILE A O 1
ATOM 727 N N . SER A 1 91 ? 1.278 -8.272 -6.706 1.00 91.88 91 SER A N 1
ATOM 728 C CA . SER A 1 91 ? 1.654 -6.860 -6.600 1.00 91.88 91 SER A CA 1
ATOM 729 C C . SER A 1 91 ? 0.643 -6.048 -5.790 1.00 91.88 91 SER A C 1
ATOM 731 O O . SER A 1 91 ? 1.025 -5.343 -4.858 1.00 91.88 91 SER A O 1
ATOM 733 N N . LYS A 1 92 ? -0.660 -6.196 -6.070 1.00 93.19 92 LYS A N 1
ATOM 734 C CA . LYS A 1 92 ? -1.715 -5.530 -5.288 1.00 93.19 92 LYS A CA 1
ATOM 735 C C . LYS A 1 92 ? -1.670 -5.943 -3.811 1.00 93.19 92 LYS A C 1
ATOM 737 O O . LYS A 1 92 ? -1.824 -5.092 -2.940 1.00 93.19 92 LYS A O 1
ATOM 742 N N . HIS A 1 93 ? -1.478 -7.232 -3.525 1.00 95.38 93 HIS A N 1
ATOM 743 C CA . HIS A 1 93 ? -1.413 -7.733 -2.151 1.00 95.38 93 HIS A CA 1
ATOM 744 C C . HIS A 1 93 ? -0.156 -7.256 -1.413 1.00 95.38 93 HIS A C 1
ATOM 746 O O . HIS A 1 93 ? -0.265 -6.859 -0.259 1.00 95.38 93 HIS A O 1
ATOM 752 N N . LEU A 1 94 ? 1.001 -7.203 -2.078 1.00 95.88 94 LEU A N 1
ATOM 753 C CA . LEU A 1 94 ? 2.237 -6.652 -1.517 1.00 95.88 94 LEU A CA 1
ATOM 754 C C . LEU A 1 94 ? 2.066 -5.180 -1.124 1.00 95.88 94 LEU A C 1
ATOM 756 O O . LEU A 1 94 ? 2.407 -4.812 -0.001 1.00 95.88 94 LEU A O 1
ATOM 760 N N . LEU A 1 95 ? 1.483 -4.362 -2.008 1.00 96.94 95 LEU A N 1
ATOM 761 C CA . LEU A 1 95 ? 1.197 -2.954 -1.719 1.00 96.94 95 LEU A CA 1
ATOM 762 C C . LEU A 1 95 ? 0.230 -2.803 -0.535 1.00 96.94 95 LEU A C 1
ATOM 764 O O . LEU A 1 95 ? 0.516 -2.066 0.408 1.00 96.94 95 LEU A O 1
ATOM 768 N N . ALA A 1 96 ? -0.885 -3.541 -0.547 1.00 97.81 96 ALA A N 1
ATOM 769 C CA . ALA A 1 96 ? -1.881 -3.492 0.523 1.00 97.81 96 ALA A CA 1
ATOM 770 C C . ALA A 1 96 ? -1.285 -3.905 1.879 1.00 97.81 96 ALA A C 1
ATOM 772 O O . ALA A 1 96 ? -1.419 -3.184 2.866 1.00 97.81 96 ALA A O 1
ATOM 773 N N . SER A 1 97 ? -0.585 -5.040 1.930 1.00 98.06 97 SER A N 1
ATOM 774 C CA . SER A 1 97 ? 0.036 -5.545 3.155 1.00 98.06 97 SER A CA 1
ATOM 775 C C . SER A 1 97 ? 1.143 -4.623 3.668 1.00 98.06 97 SER A C 1
ATOM 777 O O . SER A 1 97 ? 1.223 -4.409 4.876 1.00 98.06 97 SER A O 1
ATOM 779 N N . SER A 1 98 ? 1.943 -4.023 2.777 1.00 98.06 98 SER A N 1
ATOM 780 C CA . SER A 1 98 ? 2.926 -2.997 3.147 1.00 98.06 98 SER A CA 1
ATOM 781 C C . SER A 1 98 ? 2.257 -1.824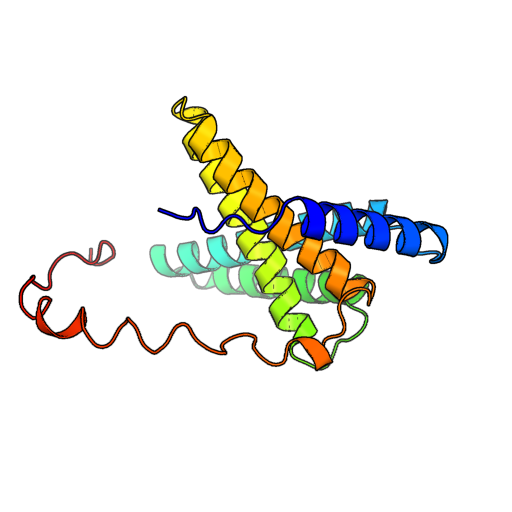 3.868 1.00 98.06 98 SER A C 1
ATOM 783 O O . SER A 1 98 ? 2.668 -1.460 4.968 1.00 98.06 98 SER A O 1
ATOM 785 N N . MET A 1 99 ? 1.178 -1.283 3.292 1.00 97.94 99 MET A N 1
ATOM 786 C CA . MET A 1 99 ? 0.429 -0.172 3.884 1.00 97.94 99 MET A CA 1
ATOM 787 C C . MET A 1 99 ? -0.201 -0.534 5.238 1.00 97.94 99 MET A C 1
ATOM 789 O O . MET A 1 99 ? -0.214 0.275 6.161 1.00 97.94 99 MET A O 1
ATOM 793 N N . ARG A 1 100 ? -0.748 -1.748 5.386 1.00 98.19 100 ARG A N 1
ATOM 794 C CA . ARG A 1 100 ? -1.345 -2.171 6.664 1.00 98.19 100 ARG A CA 1
ATOM 795 C C . ARG A 1 100 ? -0.282 -2.326 7.755 1.00 98.19 100 ARG A C 1
ATOM 797 O O . ARG A 1 100 ? -0.509 -1.898 8.882 1.00 98.19 100 ARG A O 1
ATOM 804 N N . LEU A 1 101 ? 0.883 -2.892 7.430 1.00 98.38 101 LEU A N 1
ATOM 805 C CA . LEU A 1 101 ? 1.989 -3.027 8.383 1.00 98.38 101 LEU A CA 1
ATOM 806 C C . LEU A 1 101 ? 2.559 -1.671 8.801 1.00 98.38 101 LEU A C 1
ATOM 808 O O . LEU A 1 101 ? 2.844 -1.486 9.982 1.00 98.38 101 LEU A O 1
ATOM 812 N N . SER A 1 102 ? 2.684 -0.715 7.874 1.00 97.38 102 SER A N 1
ATOM 813 C CA . SER A 1 102 ? 3.122 0.635 8.234 1.00 97.38 102 SER A CA 1
ATOM 814 C C . SER A 1 102 ? 2.118 1.321 9.163 1.00 97.38 102 SER A C 1
ATOM 816 O O . SER A 1 102 ? 2.525 1.929 10.148 1.00 97.38 102 SER A O 1
ATOM 818 N N . GLU A 1 103 ? 0.812 1.151 8.948 1.00 97.88 103 GLU A N 1
ATOM 819 C CA . GLU A 1 103 ? -0.199 1.691 9.863 1.00 97.88 103 GLU A CA 1
ATOM 820 C C . GLU A 1 103 ? -0.121 1.062 11.266 1.00 97.88 103 GLU A C 1
ATOM 822 O O . GLU A 1 103 ? -0.196 1.771 12.274 1.00 97.88 103 GLU A O 1
ATOM 827 N N . VAL A 1 104 ? 0.063 -0.261 11.354 1.00 98.00 104 VAL A N 1
ATOM 828 C CA . VAL A 1 104 ? 0.253 -0.956 12.640 1.00 98.00 104 VAL A CA 1
ATOM 829 C C . VAL A 1 104 ? 1.527 -0.471 13.338 1.00 98.00 104 VAL A C 1
ATOM 831 O O . VAL A 1 104 ? 1.484 -0.168 14.530 1.00 98.00 104 VAL A O 1
ATOM 834 N N . GLY A 1 105 ? 2.629 -0.312 12.600 1.00 98.19 105 GLY A N 1
ATOM 835 C CA . GLY A 1 105 ? 3.876 0.249 13.121 1.00 98.19 105 GLY A CA 1
ATOM 836 C C . GLY A 1 105 ? 3.689 1.656 13.691 1.00 98.19 105 GLY A C 1
ATOM 837 O O . GLY A 1 105 ? 4.094 1.918 14.822 1.00 98.19 105 GLY A O 1
ATOM 838 N N . THR A 1 106 ? 2.978 2.535 12.980 1.00 98.06 106 THR A N 1
ATOM 839 C CA . THR A 1 106 ? 2.645 3.888 13.459 1.00 98.06 106 THR A CA 1
ATOM 840 C C . THR A 1 106 ? 1.805 3.850 14.739 1.00 98.06 106 THR A C 1
ATOM 842 O O . THR A 1 106 ? 2.057 4.618 15.668 1.00 98.06 106 THR A O 1
ATOM 845 N N . LYS A 1 107 ? 0.849 2.917 14.845 1.00 98.25 107 LYS A N 1
ATOM 846 C CA . LYS A 1 107 ? 0.049 2.716 16.067 1.00 98.25 107 LYS A CA 1
ATOM 847 C C . LYS A 1 107 ? 0.890 2.216 17.247 1.00 98.25 107 LYS A C 1
ATOM 849 O O . LYS A 1 107 ? 0.637 2.634 18.375 1.00 98.25 107 LYS A O 1
ATOM 854 N N . SER A 1 108 ? 1.876 1.345 17.022 1.00 98.12 108 SER A N 1
ATOM 855 C CA . SER A 1 108 ? 2.830 0.933 18.066 1.00 98.12 108 SER A CA 1
ATOM 856 C C . SER A 1 108 ? 3.756 2.080 18.475 1.00 98.12 108 SER A C 1
ATOM 858 O O . SER A 1 108 ? 3.982 2.283 19.670 1.00 98.12 108 SER A O 1
ATOM 860 N N . LEU A 1 109 ? 4.214 2.889 17.515 1.00 97.25 109 LEU A N 1
ATOM 861 C CA . LEU A 1 109 ? 5.052 4.060 17.776 1.00 97.25 109 LEU A CA 1
ATOM 862 C C . LEU A 1 109 ? 4.324 5.095 18.643 1.00 97.25 109 LEU A C 1
ATOM 864 O O . LEU A 1 109 ? 4.896 5.580 19.616 1.00 97.25 109 LEU A O 1
ATOM 868 N N . ALA A 1 110 ? 3.048 5.365 18.354 1.00 98.06 110 ALA A N 1
ATOM 869 C CA . ALA A 1 110 ? 2.205 6.257 19.155 1.00 98.06 110 ALA A CA 1
ATOM 870 C C . ALA A 1 110 ? 2.027 5.781 20.613 1.00 98.06 110 ALA A C 1
ATOM 872 O O . ALA A 1 110 ? 1.757 6.587 21.497 1.00 98.06 110 ALA A O 1
ATOM 873 N N . LYS A 1 111 ? 2.215 4.481 20.882 1.00 98.19 111 LYS A N 1
ATOM 874 C CA . LYS A 1 111 ? 2.204 3.885 22.231 1.00 98.19 111 LYS A CA 1
ATOM 875 C C . LYS A 1 111 ? 3.589 3.860 22.893 1.00 98.19 111 LYS A C 1
ATOM 877 O O . LYS A 1 111 ? 3.753 3.210 23.920 1.00 98.19 111 LYS A O 1
ATOM 882 N N . GLY A 1 112 ? 4.597 4.489 22.288 1.00 97.94 112 GLY A N 1
ATOM 883 C CA . GLY A 1 112 ? 5.979 4.502 22.775 1.00 97.94 112 GLY A CA 1
ATOM 884 C C . GLY A 1 112 ? 6.774 3.219 22.502 1.00 97.94 112 GLY A C 1
ATOM 885 O O . GLY A 1 112 ? 7.928 3.126 22.912 1.00 97.94 112 GLY A O 1
ATOM 886 N N . LYS A 1 113 ? 6.205 2.236 21.791 1.00 98.06 113 LYS A N 1
ATOM 887 C CA . LYS A 1 113 ? 6.842 0.935 21.523 1.00 98.06 113 LYS A CA 1
ATOM 888 C C . LYS A 1 113 ? 7.723 0.996 20.274 1.00 98.06 113 LYS A C 1
ATOM 890 O O . LYS A 1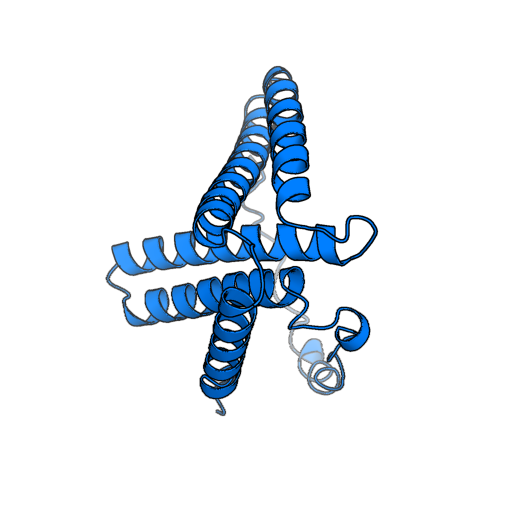 113 ? 7.335 0.531 19.201 1.00 98.06 113 LYS A O 1
ATOM 895 N N . LYS A 1 114 ? 8.896 1.616 20.398 1.00 97.56 114 LYS A N 1
ATOM 896 C CA . LYS A 1 114 ? 9.778 1.923 19.258 1.00 97.56 114 LYS A CA 1
ATOM 897 C C . LYS A 1 114 ? 10.322 0.675 18.561 1.00 97.56 114 LYS A C 1
ATOM 899 O O . LYS A 1 114 ? 10.317 0.631 17.334 1.00 97.56 114 LYS A O 1
ATOM 904 N N . GLU A 1 115 ? 10.747 -0.336 19.311 1.00 96.94 115 GLU A N 1
ATOM 905 C CA . GLU A 1 115 ? 11.329 -1.567 18.761 1.00 96.94 115 GLU A CA 1
ATOM 906 C C . GLU A 1 115 ? 10.286 -2.356 17.962 1.00 96.94 115 GLU A C 1
ATOM 908 O O . GLU A 1 115 ? 10.539 -2.764 16.831 1.00 96.94 115 GLU A O 1
ATOM 913 N N . GLU A 1 116 ? 9.080 -2.499 18.517 1.00 96.06 116 GLU A N 1
ATOM 914 C CA . GLU A 1 116 ? 7.959 -3.166 17.850 1.00 96.06 116 GLU A CA 1
ATOM 915 C C . GLU A 1 116 ? 7.534 -2.411 16.579 1.00 96.06 116 GLU A C 1
ATOM 917 O O . GLU A 1 116 ? 7.336 -3.017 15.526 1.00 96.06 116 GLU A O 1
ATOM 922 N N . ALA A 1 117 ? 7.437 -1.079 16.649 1.00 97.44 117 ALA A N 1
ATOM 923 C CA . ALA A 1 117 ? 7.136 -0.252 15.484 1.00 97.44 117 ALA A CA 1
ATOM 924 C C . ALA A 1 117 ? 8.180 -0.430 14.373 1.00 97.44 117 ALA A C 1
ATOM 926 O O . ALA A 1 117 ? 7.824 -0.600 13.206 1.00 97.44 117 ALA A O 1
ATOM 927 N N . PHE A 1 118 ? 9.465 -0.439 14.737 1.00 95.56 118 PHE A N 1
ATOM 928 C CA . PHE A 1 118 ? 10.559 -0.640 13.795 1.00 95.56 118 PHE A CA 1
ATOM 929 C C . PHE A 1 118 ? 10.502 -2.016 13.120 1.00 95.56 118 PHE A C 1
ATOM 931 O O . PHE A 1 118 ? 10.696 -2.109 11.905 1.00 95.56 118 PHE A O 1
ATOM 938 N N . ASP A 1 119 ? 10.165 -3.073 13.863 1.00 95.75 119 ASP A N 1
ATOM 939 C CA . ASP A 1 119 ? 9.966 -4.408 13.294 1.00 95.75 119 ASP A CA 1
ATOM 940 C C . ASP A 1 119 ? 8.825 -4.416 12.258 1.00 95.75 119 ASP A C 1
ATOM 942 O O . ASP A 1 119 ? 8.986 -4.972 11.164 1.00 95.75 119 ASP A O 1
ATOM 946 N N . PHE A 1 120 ? 7.704 -3.736 12.534 1.00 97.44 120 PHE A N 1
ATOM 947 C CA . PHE A 1 120 ? 6.615 -3.572 11.563 1.00 97.44 120 PHE A CA 1
ATOM 948 C C . PHE A 1 120 ? 7.031 -2.780 10.322 1.00 97.44 120 PHE A C 1
ATOM 950 O O . PHE A 1 120 ? 6.741 -3.206 9.201 1.00 97.44 120 PHE A O 1
ATOM 957 N N . PHE A 1 121 ? 7.757 -1.674 10.490 1.00 95.94 121 PHE A N 1
ATOM 958 C CA . PHE A 1 121 ? 8.258 -0.882 9.364 1.00 95.94 121 PHE A CA 1
ATOM 959 C C . PHE A 1 121 ? 9.237 -1.668 8.494 1.00 95.94 121 PHE A C 1
ATOM 961 O O . PHE A 1 121 ? 9.175 -1.581 7.268 1.00 95.94 121 PHE A O 1
ATOM 968 N N . LYS A 1 122 ? 10.090 -2.500 9.098 1.00 93.62 122 LYS A N 1
ATOM 969 C CA . LYS A 1 122 ? 10.996 -3.381 8.355 1.00 93.62 122 LYS A CA 1
ATOM 970 C C . LYS A 1 122 ? 10.225 -4.382 7.495 1.00 93.62 122 LYS A C 1
ATOM 972 O O . LYS A 1 122 ? 10.584 -4.584 6.336 1.00 93.62 122 LYS A O 1
ATOM 977 N N . MET A 1 123 ? 9.166 -4.986 8.032 1.00 94.56 123 MET A N 1
ATOM 978 C CA . MET A 1 123 ? 8.311 -5.899 7.268 1.00 94.56 123 MET A CA 1
ATOM 979 C C . MET A 1 123 ? 7.550 -5.169 6.150 1.00 94.56 123 MET A C 1
ATOM 981 O O . MET A 1 123 ? 7.503 -5.665 5.026 1.00 94.56 123 MET A O 1
ATOM 985 N N . ALA A 1 124 ? 7.019 -3.970 6.414 1.00 95.31 124 ALA A N 1
ATOM 986 C CA . ALA A 1 124 ? 6.383 -3.140 5.388 1.00 95.31 124 ALA A CA 1
ATOM 987 C C . ALA A 1 124 ? 7.358 -2.837 4.235 1.00 95.31 124 ALA A C 1
ATOM 989 O O . ALA A 1 124 ? 7.073 -3.118 3.070 1.00 95.31 124 ALA A O 1
ATOM 990 N N . TYR A 1 125 ? 8.562 -2.373 4.573 1.00 93.19 125 TYR A N 1
ATOM 991 C CA . TYR A 1 125 ? 9.602 -2.049 3.603 1.00 93.19 125 TYR A CA 1
ATOM 992 C C . TYR A 1 125 ? 10.047 -3.259 2.770 1.00 93.19 125 TYR A C 1
ATOM 994 O O . TYR A 1 125 ? 10.282 -3.135 1.568 1.00 93.19 125 TYR A O 1
ATOM 1002 N N . GLN A 1 126 ? 10.111 -4.452 3.370 1.00 89.75 126 GLN A N 1
ATOM 1003 C CA . GLN A 1 126 ? 10.392 -5.696 2.648 1.00 89.75 126 GLN A CA 1
ATOM 1004 C C . GLN A 1 126 ? 9.330 -6.002 1.586 1.00 89.75 126 GLN A C 1
ATOM 1006 O O . GLN A 1 126 ? 9.679 -6.354 0.457 1.00 89.75 126 GLN A O 1
ATOM 1011 N N . LEU A 1 127 ? 8.044 -5.864 1.920 1.00 94.00 127 LEU A N 1
ATOM 1012 C CA . LEU A 1 127 ? 6.952 -6.109 0.973 1.00 94.00 127 LEU A CA 1
ATOM 1013 C C . LEU A 1 127 ? 6.957 -5.086 -0.166 1.00 94.00 127 LEU A C 1
ATOM 1015 O O . LEU A 1 127 ? 6.836 -5.473 -1.329 1.00 94.00 127 LEU A O 1
ATOM 1019 N N . TYR A 1 128 ? 7.177 -3.809 0.152 1.00 93.94 128 TYR A N 1
ATOM 1020 C CA . TYR A 1 128 ? 7.309 -2.748 -0.846 1.00 93.94 128 TYR A CA 1
ATOM 1021 C C . TYR A 1 128 ? 8.508 -2.973 -1.781 1.00 93.94 128 TYR A C 1
ATOM 1023 O O . TYR A 1 128 ? 8.385 -2.908 -3.002 1.00 93.94 128 TYR A O 1
ATOM 1031 N N . SER A 1 129 ? 9.659 -3.354 -1.224 1.00 89.38 129 SER A N 1
ATOM 1032 C CA . SER A 1 129 ? 10.850 -3.692 -2.014 1.00 89.38 129 SER A CA 1
ATOM 1033 C C . SER A 1 129 ? 10.616 -4.917 -2.902 1.00 89.38 129 SER A C 1
ATOM 1035 O O . SER A 1 129 ? 11.079 -4.969 -4.040 1.00 89.38 129 SER A O 1
ATOM 1037 N N . THR A 1 130 ? 9.865 -5.906 -2.409 1.00 88.94 130 THR A N 1
ATOM 1038 C CA . THR A 1 130 ? 9.498 -7.103 -3.183 1.00 88.94 130 THR A CA 1
ATOM 1039 C C . THR A 1 130 ? 8.593 -6.747 -4.359 1.00 88.94 130 THR A C 1
ATOM 1041 O O . THR A 1 130 ? 8.780 -7.285 -5.450 1.00 88.94 130 THR A O 1
ATOM 1044 N N . PHE A 1 131 ? 7.654 -5.815 -4.168 1.00 91.88 131 PHE A N 1
ATOM 1045 C CA . PHE A 1 131 ? 6.814 -5.289 -5.243 1.00 91.88 131 PHE A CA 1
ATOM 1046 C C . PHE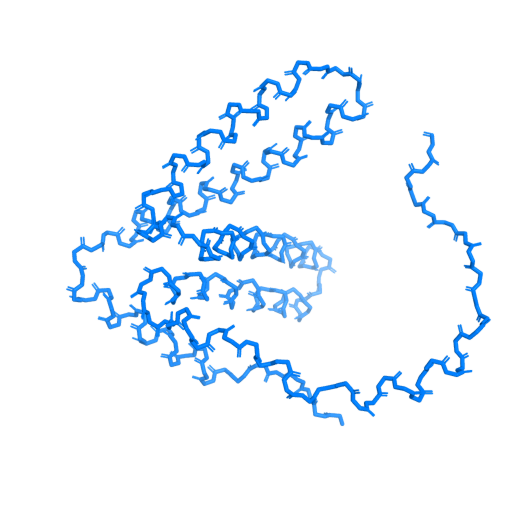 A 1 131 ? 7.668 -4.693 -6.371 1.00 91.88 131 PHE A C 1
ATOM 1048 O O . PHE A 1 131 ? 7.493 -5.070 -7.530 1.00 91.88 131 PHE A O 1
ATOM 1055 N N . TRP A 1 132 ? 8.649 -3.847 -6.049 1.00 89.69 132 TRP A N 1
ATOM 1056 C CA . TRP A 1 132 ? 9.549 -3.284 -7.062 1.00 89.69 132 TRP A CA 1
ATOM 1057 C C . TRP A 1 132 ? 10.446 -4.328 -7.708 1.00 89.69 132 TRP A C 1
ATOM 1059 O O . TRP A 1 132 ? 10.576 -4.355 -8.929 1.00 89.69 132 TRP A O 1
ATOM 1069 N N . GLY A 1 133 ? 11.015 -5.241 -6.919 1.00 86.25 133 GLY A N 1
ATOM 1070 C CA . GLY A 1 133 ? 11.829 -6.332 -7.447 1.00 86.25 133 GLY A CA 1
ATOM 1071 C C . GLY A 1 133 ? 11.072 -7.196 -8.460 1.00 86.25 133 GLY A C 1
ATOM 1072 O O . GLY A 1 133 ? 11.648 -7.629 -9.457 1.00 86.25 133 GLY A O 1
ATOM 1073 N N . LEU A 1 134 ? 9.779 -7.421 -8.231 1.00 85.81 134 LEU A N 1
ATOM 1074 C CA . LEU A 1 134 ? 8.918 -8.174 -9.136 1.00 85.81 134 LEU A CA 1
ATOM 1075 C C . LEU A 1 134 ? 8.571 -7.372 -10.402 1.00 85.81 134 LEU A C 1
ATOM 1077 O O . LEU A 1 134 ? 8.747 -7.889 -11.503 1.00 85.81 134 LEU A O 1
ATOM 1081 N N . ASN A 1 135 ? 8.159 -6.107 -10.273 1.00 84.81 135 ASN A N 1
ATOM 1082 C CA . ASN A 1 135 ? 7.747 -5.287 -11.425 1.00 84.81 135 ASN A CA 1
ATOM 1083 C C . ASN A 1 135 ? 8.917 -4.787 -12.293 1.00 84.81 135 ASN A C 1
ATOM 1085 O O . ASN A 1 135 ? 8.738 -4.560 -13.486 1.00 84.81 135 ASN A O 1
ATOM 1089 N N . LEU A 1 136 ? 10.127 -4.687 -11.735 1.00 84.50 136 LEU A N 1
ATOM 1090 C CA . LEU A 1 136 ? 11.358 -4.402 -12.485 1.00 84.50 136 LEU A CA 1
ATOM 1091 C C . LEU A 1 136 ? 11.990 -5.664 -13.100 1.00 84.50 136 LEU A C 1
ATOM 1093 O O . LEU A 1 136 ? 13.050 -5.586 -13.716 1.00 84.50 136 LEU A O 1
ATOM 1097 N N . GLY A 1 137 ? 11.384 -6.844 -12.914 1.00 79.31 137 GLY A N 1
ATOM 1098 C CA . GLY A 1 137 ? 11.889 -8.113 -13.451 1.00 79.31 137 GLY A CA 1
ATOM 1099 C C . GLY A 1 137 ? 13.153 -8.649 -12.763 1.00 79.31 137 GLY A C 1
ATOM 1100 O O . GLY A 1 137 ? 13.730 -9.641 -13.213 1.00 79.31 137 GLY A O 1
ATOM 1101 N N . VAL A 1 138 ? 13.575 -8.036 -11.651 1.00 78.38 138 VAL A N 1
ATOM 1102 C CA . VAL A 1 138 ? 14.711 -8.481 -10.824 1.00 78.38 138 VAL A CA 1
ATOM 1103 C C . VAL A 1 138 ? 14.407 -9.838 -10.174 1.00 78.38 138 VAL A C 1
ATOM 1105 O O . VAL A 1 138 ? 15.286 -10.696 -10.046 1.00 78.38 138 VAL A O 1
ATOM 1108 N N . ILE A 1 139 ? 13.146 -10.056 -9.795 1.00 73.69 139 ILE A N 1
ATOM 1109 C CA . ILE A 1 139 ? 12.620 -11.311 -9.260 1.00 73.69 139 ILE A CA 1
ATOM 1110 C C . ILE A 1 139 ? 11.824 -12.005 -10.371 1.00 73.69 139 ILE A C 1
ATOM 1112 O O . ILE A 1 139 ? 10.735 -11.574 -10.738 1.00 73.69 139 ILE A O 1
ATOM 1116 N N . LYS A 1 140 ? 12.348 -13.112 -10.912 1.00 67.44 140 LYS A N 1
ATOM 1117 C CA . LYS A 1 140 ? 11.638 -13.897 -11.936 1.00 67.44 140 LYS A CA 1
ATOM 1118 C C . LYS A 1 140 ? 10.429 -14.615 -11.323 1.00 67.44 140 LYS A C 1
ATOM 1120 O O . LYS A 1 140 ? 10.612 -15.478 -10.463 1.00 67.44 140 LYS A O 1
ATOM 1125 N N . SER A 1 141 ? 9.228 -14.359 -11.843 1.00 57.88 141 SER A N 1
ATOM 1126 C CA . SER A 1 141 ? 7.964 -15.013 -11.449 1.00 57.88 141 SER A CA 1
ATOM 1127 C C . SER A 1 141 ? 8.032 -16.550 -11.485 1.00 57.88 141 SER A C 1
ATOM 1129 O O . SER A 1 141 ? 7.579 -17.211 -10.558 1.00 57.88 141 SER A O 1
ATOM 1131 N N . LYS A 1 142 ? 8.726 -17.150 -12.468 1.00 50.97 142 LYS A N 1
ATOM 1132 C CA . LYS A 1 142 ? 8.944 -18.616 -12.549 1.00 50.97 142 LYS A CA 1
ATOM 1133 C C . LYS A 1 142 ? 9.738 -19.216 -11.373 1.00 50.97 142 LYS A C 1
ATOM 1135 O O . LYS A 1 142 ? 9.620 -20.414 -11.119 1.00 50.97 142 LYS A O 1
ATOM 1140 N N . LYS A 1 143 ? 10.544 -18.419 -10.655 1.00 45.03 143 LYS A N 1
ATOM 1141 C CA . LYS A 1 143 ? 11.247 -18.838 -9.423 1.00 45.03 143 LYS A CA 1
ATOM 1142 C C . LYS A 1 143 ? 10.378 -18.707 -8.170 1.00 45.03 143 LYS A C 1
ATOM 1144 O O . LYS A 1 143 ? 10.762 -19.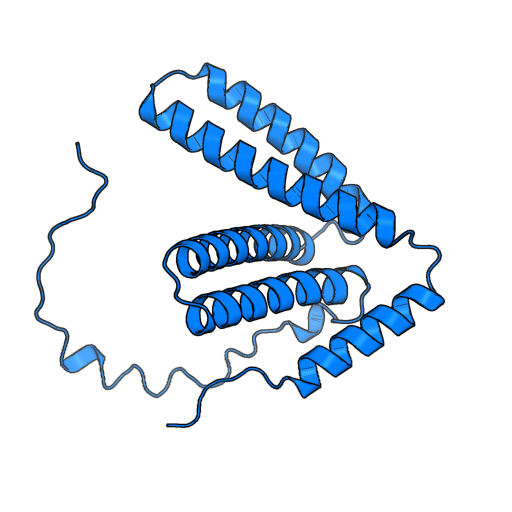228 -7.129 1.00 45.03 143 LYS A O 1
ATOM 1149 N N . LEU A 1 144 ? 9.200 -18.093 -8.280 1.00 49.19 144 LEU A N 1
ATOM 1150 C CA . LEU A 1 144 ? 8.189 -18.039 -7.226 1.00 49.19 144 LEU A CA 1
ATOM 1151 C C . LEU A 1 144 ? 7.375 -19.344 -7.124 1.00 49.19 144 LEU A C 1
ATOM 1153 O O . LEU A 1 144 ? 6.330 -19.373 -6.481 1.00 49.19 144 LEU A O 1
ATOM 1157 N N . LYS A 1 145 ? 7.860 -20.452 -7.712 1.00 37.72 145 LYS A N 1
ATOM 1158 C CA . LYS A 1 145 ? 7.432 -21.809 -7.353 1.00 37.72 145 LYS A CA 1
ATOM 1159 C C . LYS A 1 145 ? 7.843 -22.088 -5.905 1.00 37.72 145 LYS A C 1
ATOM 1161 O O . LYS A 1 145 ? 8.893 -22.664 -5.645 1.00 37.72 145 LYS A O 1
ATOM 1166 N N . LEU A 1 146 ? 7.006 -21.610 -4.989 1.00 37.88 146 LEU A N 1
ATOM 1167 C CA . LEU A 1 146 ? 6.816 -22.028 -3.605 1.00 37.88 146 LEU A CA 1
ATOM 1168 C C . LEU A 1 146 ? 8.055 -22.653 -2.950 1.00 37.88 146 LEU A C 1
ATOM 1170 O O . LEU A 1 146 ? 8.211 -23.875 -2.883 1.00 37.88 146 LEU A O 1
ATOM 1174 N N . SER A 1 147 ? 8.860 -21.816 -2.301 1.00 31.83 147 SER A N 1
ATOM 1175 C CA . SER A 1 147 ? 9.652 -22.222 -1.138 1.00 31.83 147 SER A CA 1
ATOM 1176 C C . SER A 1 147 ? 8.733 -22.542 0.061 1.00 31.83 147 SER A C 1
ATOM 1178 O O . SER A 1 147 ? 8.899 -22.022 1.155 1.00 31.83 147 SER A O 1
ATOM 1180 N N . ILE A 1 148 ? 7.764 -23.446 -0.128 1.00 36.22 148 ILE A N 1
ATOM 1181 C CA . ILE A 1 148 ? 7.051 -24.158 0.951 1.00 36.22 148 ILE A CA 1
ATOM 1182 C C . ILE A 1 148 ? 7.785 -25.481 1.274 1.00 36.22 148 ILE A C 1
ATOM 1184 O O . ILE A 1 148 ? 7.337 -26.303 2.073 1.00 36.22 148 ILE A O 1
ATOM 1188 N N . LYS A 1 149 ? 8.982 -25.720 0.712 1.00 32.19 149 LYS A N 1
ATOM 1189 C CA . LYS A 1 149 ? 9.782 -26.896 1.077 1.00 32.19 149 LYS A CA 1
ATOM 1190 C C . LYS A 1 149 ? 10.291 -26.784 2.526 1.00 32.19 149 LYS A C 1
ATOM 1192 O O . LYS A 1 149 ? 11.287 -26.128 2.805 1.00 32.19 149 LYS A O 1
ATOM 1197 N N . LYS A 1 150 ? 9.609 -27.544 3.395 1.00 34.19 150 LYS A N 1
ATOM 1198 C CA . LYS A 1 150 ? 9.996 -28.028 4.736 1.00 34.19 150 LYS A CA 1
ATOM 1199 C C . LYS A 1 150 ? 9.853 -27.057 5.920 1.00 34.19 150 LYS A C 1
ATOM 1201 O O . LYS A 1 150 ? 10.801 -26.810 6.656 1.00 34.19 150 LYS A O 1
ATOM 1206 N N . ARG A 1 151 ? 8.616 -26.646 6.221 1.00 33.28 151 ARG A N 1
ATOM 1207 C CA . ARG A 1 151 ? 8.179 -26.418 7.623 1.00 33.28 151 ARG A CA 1
ATOM 1208 C C . ARG A 1 151 ? 7.012 -27.314 8.072 1.00 33.28 151 ARG A C 1
ATOM 1210 O O . ARG A 1 151 ? 6.648 -27.294 9.238 1.00 33.28 151 ARG A O 1
ATOM 1217 N N . GLY A 1 152 ? 6.505 -28.185 7.195 1.00 32.16 152 GLY A N 1
ATOM 1218 C CA . GLY A 1 152 ? 5.371 -29.085 7.461 1.00 32.16 152 GLY A CA 1
ATOM 1219 C C . GLY A 1 152 ? 5.674 -30.385 8.226 1.00 32.16 152 GLY A C 1
ATOM 1220 O O . GLY A 1 152 ? 4.869 -31.307 8.161 1.00 32.16 152 GLY A O 1
ATOM 1221 N N . GLN A 1 153 ? 6.809 -30.503 8.925 1.00 36.53 153 GLN A N 1
ATOM 1222 C CA . GLN A 1 153 ? 7.107 -31.683 9.763 1.00 36.53 153 GLN A CA 1
ATOM 1223 C C . GLN A 1 153 ? 7.160 -31.402 11.274 1.00 36.53 153 GLN A C 1
ATOM 1225 O O . GLN A 1 153 ? 7.311 -32.347 12.034 1.00 36.53 153 GLN A O 1
ATOM 1230 N N . LYS A 1 154 ? 6.951 -30.157 11.735 1.00 35.47 154 LYS A N 1
ATOM 1231 C CA . LYS A 1 154 ? 6.840 -29.852 13.181 1.00 35.47 154 LYS A CA 1
ATOM 1232 C C . LYS A 1 154 ? 5.429 -29.517 13.676 1.00 35.47 154 LYS A C 1
ATOM 1234 O O . LYS A 1 154 ? 5.201 -29.483 14.876 1.00 35.47 154 LYS A O 1
ATOM 1239 N N . GLU A 1 155 ? 4.456 -29.339 12.784 1.00 37.06 155 GLU A N 1
ATOM 1240 C CA . GLU A 1 155 ? 3.068 -29.022 13.175 1.00 37.06 155 GLU A CA 1
ATOM 1241 C C . GLU A 1 155 ? 2.214 -30.250 13.528 1.00 37.06 155 GLU A C 1
ATOM 1243 O O . GLU A 1 155 ? 1.090 -30.097 14.005 1.00 37.06 155 GLU A O 1
ATOM 1248 N N . LYS A 1 156 ? 2.726 -31.474 13.335 1.00 36.03 156 LYS A N 1
ATOM 1249 C CA . LYS A 1 156 ? 1.991 -32.694 13.705 1.00 36.03 156 LYS A CA 1
ATOM 1250 C C . LYS A 1 156 ? 2.108 -33.076 15.186 1.00 36.03 156 LYS A C 1
ATOM 1252 O O . LYS A 1 156 ? 1.291 -33.869 15.635 1.00 36.03 156 LYS A O 1
ATOM 1257 N N . GLU A 1 157 ? 3.027 -32.484 15.952 1.00 36.12 157 GLU A N 1
ATOM 1258 C CA . GLU A 1 157 ? 3.117 -32.727 17.405 1.00 36.12 157 GLU A CA 1
ATOM 1259 C C . GLU A 1 157 ? 2.269 -31.751 18.238 1.00 36.12 157 GLU A C 1
ATOM 1261 O O . GLU A 1 157 ? 1.731 -32.143 19.264 1.00 36.12 157 GLU A O 1
ATOM 1266 N N . ILE A 1 158 ? 2.021 -30.522 17.766 1.00 38.66 158 ILE A N 1
ATOM 1267 C CA . ILE A 1 158 ? 1.288 -29.501 18.550 1.00 38.66 158 ILE A CA 1
ATOM 1268 C C . ILE A 1 158 ? -0.245 -29.686 18.470 1.00 38.66 158 ILE A C 1
ATOM 1270 O O . ILE A 1 158 ? -0.996 -29.253 19.346 1.00 38.66 158 ILE A O 1
ATOM 1274 N N . LYS A 1 159 ? -0.745 -30.390 17.444 1.00 36.25 159 LYS A N 1
ATOM 1275 C CA . LYS A 1 159 ? -2.188 -30.645 17.266 1.00 36.25 159 LYS A CA 1
ATOM 1276 C C . LYS A 1 159 ? -2.770 -31.722 18.191 1.00 36.25 159 LYS A C 1
ATOM 1278 O O . LYS A 1 159 ? -3.982 -31.907 18.172 1.00 36.25 159 LYS A O 1
ATOM 1283 N N . LYS A 1 160 ? -1.956 -32.414 18.999 1.00 37.50 160 LYS A N 1
ATOM 1284 C CA . LYS A 1 160 ? -2.466 -33.367 20.003 1.00 37.50 160 LYS A CA 1
ATOM 1285 C C . LYS A 1 160 ? -2.791 -32.728 21.359 1.00 37.50 160 LYS A C 1
ATOM 1287 O O . LYS A 1 160 ? -3.588 -33.305 22.085 1.00 37.50 160 LYS A O 1
ATOM 1292 N N . GLU A 1 161 ? -2.271 -31.538 21.671 1.00 40.66 161 GLU A N 1
ATOM 1293 C CA . GLU A 1 161 ? -2.485 -30.889 22.983 1.00 40.66 161 GLU A CA 1
ATOM 1294 C C . GLU A 1 161 ? -3.507 -29.738 22.980 1.00 40.66 161 GLU A C 1
ATOM 1296 O O . GLU A 1 161 ? -3.946 -29.301 24.036 1.00 40.66 161 GLU A O 1
ATOM 1301 N N . SER A 1 162 ? -3.962 -29.265 21.818 1.00 40.09 162 SER A N 1
ATOM 1302 C CA . SER A 1 162 ? -4.894 -28.122 21.708 1.00 40.09 162 SER A CA 1
ATOM 1303 C C . SER A 1 162 ? -6.364 -28.526 21.501 1.00 40.09 162 SER A C 1
ATOM 1305 O O . SER A 1 162 ? -7.173 -27.742 21.009 1.00 40.09 162 SER A O 1
ATOM 1307 N N . GLY A 1 163 ? -6.732 -29.747 21.905 1.00 38.66 163 GLY A N 1
ATOM 1308 C CA . GLY A 1 163 ? -8.105 -30.272 21.848 1.00 38.66 163 GLY A CA 1
ATOM 1309 C C . GLY A 1 163 ? -9.091 -29.646 22.843 1.00 38.66 163 GLY A C 1
ATOM 1310 O O . GLY A 1 163 ? -10.249 -30.047 22.878 1.00 38.66 163 GLY A O 1
ATOM 1311 N N . ILE A 1 164 ? -8.671 -28.673 23.651 1.00 47.56 164 ILE A N 1
ATOM 1312 C CA . ILE A 1 164 ? -9.522 -27.997 24.630 1.00 47.56 164 ILE A CA 1
ATOM 1313 C C . ILE A 1 164 ? -9.094 -26.530 24.653 1.00 47.56 164 ILE A C 1
ATOM 1315 O O . ILE A 1 164 ? -8.056 -26.228 25.218 1.00 47.56 164 ILE A O 1
ATOM 1319 N N . ILE A 1 165 ? -9.841 -25.634 24.005 1.00 39.34 165 ILE A N 1
ATOM 1320 C CA . ILE A 1 165 ? -10.150 -24.273 24.485 1.00 39.34 165 ILE A CA 1
ATOM 1321 C C . ILE A 1 165 ? -11.244 -23.685 23.578 1.00 39.34 165 ILE A C 1
ATOM 1323 O O . ILE A 1 165 ? -11.140 -23.610 22.356 1.00 39.34 165 ILE A O 1
ATOM 1327 N N . ASN A 1 166 ? -12.329 -23.337 24.260 1.00 37.28 166 ASN A N 1
ATOM 1328 C CA . ASN A 1 166 ? -13.649 -22.904 23.829 1.00 37.28 166 ASN A CA 1
ATOM 1329 C C . ASN A 1 166 ? -13.763 -21.952 22.627 1.00 37.28 166 ASN A C 1
ATOM 1331 O O . ASN A 1 166 ? -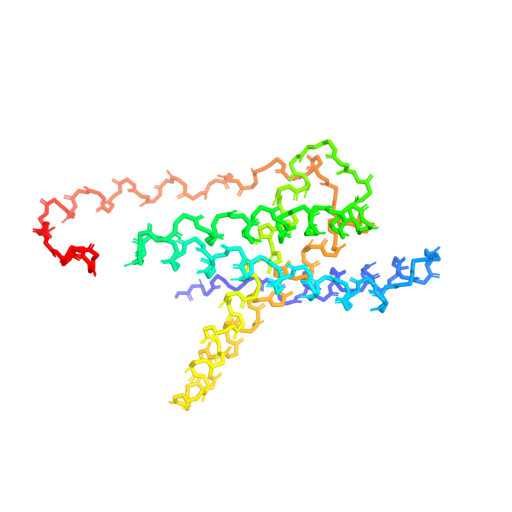13.139 -20.896 22.555 1.00 37.28 166 ASN A O 1
ATOM 1335 N N . ARG A 1 167 ? -14.769 -22.261 21.795 1.00 46.25 167 ARG A N 1
ATOM 1336 C CA . ARG A 1 167 ? -15.548 -21.286 21.022 1.00 46.25 167 ARG A CA 1
ATOM 1337 C C . ARG A 1 167 ? -16.201 -20.285 21.983 1.00 46.25 167 ARG A C 1
ATOM 1339 O O . ARG A 1 167 ? -17.066 -20.690 22.754 1.00 46.25 167 ARG A O 1
ATOM 1346 N N . LYS A 1 168 ? -15.833 -19.005 21.900 1.00 46.38 168 LYS A N 1
ATOM 1347 C CA . LYS A 1 168 ? -16.724 -17.827 21.990 1.00 46.38 168 LYS A CA 1
ATOM 1348 C C . LYS A 1 168 ? -15.894 -16.541 21.881 1.00 46.38 168 LYS A C 1
ATOM 1350 O O . LYS A 1 168 ? -14.807 -16.468 22.439 1.00 46.38 168 LYS A O 1
ATOM 1355 N N . ASN A 1 169 ? -16.468 -15.559 21.181 1.00 38.56 169 ASN A N 1
ATOM 1356 C CA . ASN A 1 169 ? -16.014 -14.181 20.919 1.00 38.56 169 ASN A CA 1
ATOM 1357 C C . ASN A 1 169 ? -15.438 -13.931 19.516 1.00 38.56 169 ASN A C 1
ATOM 1359 O O . ASN A 1 169 ? -14.274 -13.578 19.344 1.00 38.56 169 ASN A O 1
ATOM 1363 N N . SER A 1 170 ? -16.309 -14.026 18.508 1.00 40.81 170 SER A N 1
ATOM 1364 C CA . SER A 1 170 ? -16.177 -13.192 17.311 1.00 40.81 170 SER A CA 1
ATOM 1365 C C . SER A 1 170 ? -16.717 -11.798 17.648 1.00 40.81 170 SER A C 1
ATOM 1367 O O . SER A 1 170 ? -17.878 -11.655 18.012 1.00 40.81 170 SER A O 1
ATOM 1369 N N . LEU A 1 171 ? -15.867 -10.775 17.544 1.00 47.81 171 LEU A N 1
ATOM 1370 C CA . LEU A 1 171 ? -16.155 -9.357 17.827 1.00 47.81 171 LEU A CA 1
ATOM 1371 C C . LEU A 1 171 ? -17.133 -8.685 16.835 1.00 47.81 171 LEU A C 1
ATOM 1373 O O . LEU A 1 171 ? -17.289 -7.467 16.874 1.00 47.81 171 LEU A O 1
ATOM 1377 N N . PHE A 1 172 ? -17.773 -9.448 15.946 1.00 44.38 172 PHE A N 1
ATOM 1378 C CA . PHE A 1 172 ? -18.586 -8.924 14.841 1.00 44.38 172 PHE A CA 1
ATOM 1379 C C . PHE A 1 172 ? -20.062 -9.339 14.872 1.00 44.38 172 PHE A C 1
ATOM 1381 O O . PHE A 1 172 ? -20.753 -9.169 13.874 1.00 44.38 172 PHE A O 1
ATOM 1388 N N . GLU A 1 173 ? -20.564 -9.821 16.005 1.00 44.12 173 GLU A N 1
ATOM 1389 C CA . GLU A 1 173 ? -22.005 -9.990 16.215 1.00 44.12 173 GLU A CA 1
ATOM 1390 C C . GLU A 1 173 ? -22.497 -8.935 17.214 1.00 44.12 173 GLU A C 1
ATOM 1392 O O . GLU A 1 173 ? -22.310 -9.056 18.426 1.00 44.12 173 GLU A O 1
ATOM 1397 N N . LYS A 1 174 ? -23.087 -7.866 16.678 1.00 40.81 174 LYS A N 1
ATOM 1398 C CA . LYS A 1 174 ? -24.085 -7.036 17.353 1.00 40.81 174 LYS A CA 1
ATOM 1399 C C . LYS A 1 174 ? -25.255 -6.856 16.407 1.00 40.81 174 LYS A C 1
ATOM 1401 O O . LYS A 1 174 ? -24.975 -6.563 15.224 1.00 40.81 174 LYS A O 1
#

pLDDT: mean 77.31, std 23.34, range [29.58, 98.44]

Sequence (174 aa):
MKKTTIDQKEISKLLEKIKAAQVGNKLDLSSDEDLSIAIMNLISIEEHMFFTAAKTGKIGYLNLLQETRQMRKKLLKRIIKDYEGEVWCISKHLLASSMRLSEVGTKSLAKGKKEEAFDFFKMAYQLYSTFWGLNLGVIKSKKLKLSIKKRGQKEKEIKKESGIINRKNSLFEK